Protein AF-A0A855X989-F1 (afdb_monomer_lite)

Structure (mmCIF, N/CA/C/O backbone):
data_AF-A0A855X989-F1
#
_entry.id   AF-A0A855X989-F1
#
loop_
_atom_site.group_PDB
_atom_site.id
_atom_site.type_symbol
_atom_site.label_atom_id
_atom_site.label_alt_id
_atom_site.label_comp_id
_atom_site.label_asym_id
_atom_site.label_entity_id
_atom_site.label_seq_id
_atom_site.pdbx_PDB_ins_code
_atom_site.Cartn_x
_atom_site.Cartn_y
_atom_site.Cartn_z
_atom_site.occupancy
_atom_site.B_iso_or_equiv
_atom_site.auth_seq_id
_atom_site.auth_comp_id
_atom_site.auth_asym_id
_atom_site.auth_atom_id
_atom_site.pdbx_PDB_model_num
ATOM 1 N N . ILE A 1 1 ? -10.105 2.699 -5.214 1.00 79.56 1 ILE A N 1
ATOM 2 C CA . ILE A 1 1 ? -8.950 3.101 -4.370 1.00 79.56 1 ILE A CA 1
ATOM 3 C C . ILE A 1 1 ? -7.705 2.282 -4.712 1.00 79.56 1 ILE A C 1
ATOM 5 O O . ILE A 1 1 ? -6.742 2.880 -5.162 1.00 79.56 1 ILE A O 1
ATOM 9 N N . VAL A 1 2 ? -7.753 0.947 -4.616 1.00 90.50 2 VAL A N 1
ATOM 10 C CA . VAL A 1 2 ? -6.631 0.020 -4.904 1.00 90.50 2 VAL A CA 1
ATOM 11 C C . VAL A 1 2 ? -5.866 0.342 -6.195 1.00 90.50 2 VAL A C 1
ATOM 13 O O . VAL A 1 2 ? -4.687 0.666 -6.124 1.00 90.50 2 VAL A O 1
ATOM 16 N N . ARG A 1 3 ? -6.537 0.342 -7.360 1.00 93.56 3 ARG A N 1
ATOM 17 C CA . ARG A 1 3 ? -5.886 0.621 -8.658 1.00 93.56 3 ARG A CA 1
ATOM 18 C C . ARG A 1 3 ? -5.187 1.979 -8.676 1.00 93.56 3 ARG A C 1
ATOM 20 O O . ARG A 1 3 ? -3.987 2.037 -8.887 1.00 93.56 3 ARG A O 1
ATOM 27 N N . ARG A 1 4 ? -5.918 3.037 -8.304 1.00 96.94 4 ARG A N 1
ATOM 28 C CA . ARG A 1 4 ? -5.391 4.408 -8.213 1.00 96.94 4 ARG A CA 1
ATOM 29 C C . ARG A 1 4 ? -4.150 4.500 -7.319 1.00 96.94 4 ARG A C 1
ATOM 31 O O . ARG A 1 4 ? -3.213 5.201 -7.673 1.00 96.94 4 ARG A O 1
ATOM 38 N N . LYS A 1 5 ? -4.132 3.813 -6.172 1.00 96.38 5 LYS A N 1
ATOM 39 C CA . LYS A 1 5 ? -2.961 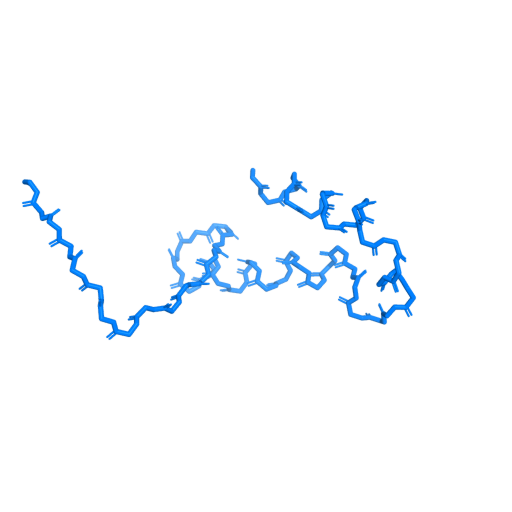3.777 -5.284 1.00 96.38 5 LYS A CA 1
ATOM 40 C C . LYS A 1 5 ? -1.751 3.162 -5.988 1.00 96.38 5 LYS A C 1
ATOM 42 O O . LYS A 1 5 ? -0.674 3.746 -5.951 1.00 96.38 5 LYS A O 1
ATOM 47 N N . VAL A 1 6 ? -1.930 2.008 -6.628 1.00 97.12 6 VAL A N 1
ATOM 48 C CA . VAL A 1 6 ? -0.847 1.316 -7.340 1.00 97.12 6 VAL A CA 1
ATOM 49 C C . VAL A 1 6 ? -0.349 2.139 -8.529 1.00 97.12 6 VAL A C 1
ATOM 51 O O . VAL A 1 6 ? 0.856 2.257 -8.715 1.00 97.12 6 VAL A O 1
ATOM 54 N N . ASP A 1 7 ? -1.247 2.778 -9.278 1.00 97.25 7 ASP A N 1
ATOM 55 C CA . ASP A 1 7 ? -0.881 3.644 -10.406 1.00 97.25 7 ASP A CA 1
ATOM 56 C C . ASP A 1 7 ? -0.007 4.822 -9.951 1.00 97.25 7 ASP A C 1
ATOM 58 O O . ASP A 1 7 ? 0.997 5.146 -10.587 1.00 97.25 7 ASP A O 1
ATOM 62 N N . ILE A 1 8 ? -0.345 5.432 -8.808 1.00 97.88 8 ILE A N 1
ATOM 63 C CA . ILE A 1 8 ? 0.465 6.492 -8.194 1.00 97.88 8 ILE A CA 1
ATOM 64 C C . ILE A 1 8 ? 1.841 5.954 -7.786 1.00 97.88 8 ILE A C 1
ATOM 66 O O . ILE A 1 8 ? 2.842 6.605 -8.065 1.00 97.88 8 ILE A O 1
ATOM 70 N N . LEU A 1 9 ? 1.920 4.773 -7.162 1.00 96.94 9 LEU A N 1
ATOM 71 C CA . LEU A 1 9 ? 3.205 4.187 -6.764 1.00 96.94 9 LEU A CA 1
ATOM 72 C C . LEU A 1 9 ? 4.114 3.951 -7.978 1.00 96.94 9 LEU A C 1
ATOM 74 O O . LEU A 1 9 ? 5.263 4.385 -7.986 1.00 96.94 9 LEU A O 1
ATOM 78 N N . LEU A 1 10 ? 3.590 3.311 -9.022 1.00 97.12 10 LEU A N 1
ATOM 79 C CA . LEU A 1 10 ? 4.382 2.960 -10.200 1.00 97.12 10 LEU A CA 1
ATOM 80 C C . LEU A 1 10 ? 4.812 4.188 -11.017 1.00 97.12 10 LEU A C 1
ATOM 82 O O . LEU A 1 10 ? 5.901 4.184 -11.583 1.00 97.12 10 LEU A O 1
ATOM 86 N N . SER A 1 11 ? 3.995 5.247 -11.058 1.00 97.31 11 SER A N 1
ATOM 87 C CA . SER A 1 11 ? 4.322 6.477 -11.799 1.00 97.31 11 SER A CA 1
ATOM 88 C C . SER A 1 11 ? 5.220 7.448 -11.029 1.00 97.31 11 SER A C 1
ATOM 90 O O . SER A 1 11 ? 6.065 8.102 -11.635 1.00 97.31 11 SER A O 1
ATOM 92 N N . ALA A 1 12 ? 5.065 7.558 -9.707 1.00 98.19 12 ALA A N 1
ATOM 93 C CA . ALA A 1 12 ? 5.772 8.566 -8.916 1.00 98.19 12 ALA A CA 1
ATOM 94 C C . ALA A 1 12 ? 7.193 8.147 -8.503 1.00 98.19 12 ALA A C 1
ATOM 96 O O . ALA A 1 12 ? 8.039 9.005 -8.258 1.00 98.19 12 ALA A O 1
ATOM 97 N N . PHE A 1 13 ? 7.481 6.844 -8.422 1.00 97.56 13 PHE A N 1
ATOM 98 C CA . PHE A 1 13 ? 8.740 6.331 -7.870 1.00 97.56 13 PHE A CA 1
ATOM 99 C C . PHE A 1 13 ? 9.602 5.627 -8.927 1.00 97.56 13 PHE A C 1
ATOM 101 O O . PHE A 1 13 ? 10.000 4.475 -8.760 1.00 97.56 13 PHE A O 1
ATOM 108 N N . ALA A 1 14 ? 9.949 6.341 -10.002 1.00 95.69 14 ALA A N 1
ATOM 109 C CA . ALA A 1 14 ? 10.735 5.800 -11.119 1.00 95.69 14 ALA A CA 1
ATOM 110 C C . ALA A 1 14 ? 12.073 5.159 -10.691 1.00 95.69 14 ALA A C 1
ATOM 112 O O . ALA A 1 14 ? 12.475 4.139 -11.245 1.00 95.69 14 ALA A O 1
ATOM 113 N N . SER A 1 15 ? 12.736 5.689 -9.655 1.00 97.25 15 SER A N 1
ATOM 114 C CA . SER A 1 15 ? 13.982 5.112 -9.119 1.00 97.25 15 SER A CA 1
ATOM 115 C C . SER A 1 15 ? 13.808 3.723 -8.489 1.00 97.25 15 SER A C 1
ATOM 117 O O . SER A 1 15 ? 14.793 3.030 -8.247 1.00 97.25 15 SER A O 1
ATOM 119 N N . GLN A 1 16 ? 12.571 3.311 -8.196 1.00 98.06 16 GLN A N 1
ATOM 120 C CA . GLN A 1 16 ? 12.259 2.000 -7.631 1.00 98.06 16 GLN A CA 1
ATOM 121 C C . GLN A 1 16 ? 11.906 0.957 -8.701 1.00 98.06 16 GLN A C 1
ATOM 123 O O . GLN A 1 16 ? 11.948 -0.229 -8.390 1.00 98.06 16 GLN A O 1
ATOM 128 N N . ALA A 1 17 ? 11.627 1.361 -9.948 1.00 93.81 17 ALA A N 1
ATOM 129 C CA . ALA A 1 17 ? 11.096 0.490 -11.005 1.00 93.81 17 ALA A CA 1
ATOM 130 C C . ALA A 1 17 ? 11.983 -0.722 -11.361 1.00 93.81 17 ALA A C 1
ATOM 132 O O . ALA A 1 17 ? 11.483 -1.714 -11.875 1.00 93.81 17 ALA A O 1
ATOM 133 N N . GLY A 1 18 ? 13.289 -0.670 -11.079 1.00 94.94 18 GLY A N 1
ATOM 134 C CA . GLY A 1 18 ? 14.212 -1.790 -11.312 1.00 94.94 18 GLY A CA 1
ATOM 135 C C . GLY A 1 18 ? 14.233 -2.851 -10.205 1.00 94.94 18 GLY A C 1
ATOM 136 O O . GLY A 1 18 ? 14.952 -3.842 -10.318 1.00 94.94 18 GLY A O 1
ATOM 137 N N . LYS A 1 19 ? 13.504 -2.652 -9.102 1.00 97.94 19 LYS A N 1
ATOM 138 C CA . LYS A 1 19 ? 13.469 -3.607 -7.990 1.00 97.94 19 LYS A CA 1
ATOM 139 C C . LYS A 1 19 ? 12.427 -4.683 -8.276 1.00 97.94 19 LYS A C 1
ATOM 141 O O . LYS A 1 19 ? 11.275 -4.361 -8.525 1.00 97.94 19 LYS A O 1
ATOM 146 N N . HIS A 1 20 ? 12.811 -5.951 -8.138 1.00 96.88 20 HIS A N 1
ATOM 147 C CA . HIS A 1 20 ? 11.944 -7.110 -8.409 1.00 96.88 20 HIS A CA 1
ATOM 148 C C . HIS A 1 20 ? 10.629 -7.143 -7.607 1.00 96.88 20 HIS A C 1
ATOM 150 O O . HIS A 1 20 ? 9.725 -7.870 -7.977 1.00 96.88 20 HIS A O 1
ATOM 156 N N . TRP A 1 21 ? 10.531 -6.401 -6.501 1.00 96.06 21 TRP A N 1
ATOM 157 C CA . TRP A 1 21 ? 9.325 -6.306 -5.672 1.00 96.06 21 TRP A CA 1
ATOM 158 C C . TRP A 1 21 ? 8.469 -5.068 -5.981 1.00 96.06 21 TRP A C 1
ATOM 160 O O . TRP A 1 21 ? 7.378 -4.921 -5.434 1.00 96.06 21 TRP A O 1
ATOM 170 N N . PHE A 1 22 ? 8.968 -4.125 -6.789 1.00 97.56 22 PHE A N 1
ATOM 171 C CA . PHE A 1 22 ? 8.288 -2.860 -7.077 1.00 97.56 22 PHE A CA 1
ATOM 172 C C . PHE A 1 22 ? 7.358 -3.006 -8.284 1.00 97.56 22 PHE A C 1
ATOM 174 O O . PHE A 1 22 ? 7.499 -2.322 -9.296 1.00 97.56 22 PHE A O 1
ATOM 181 N N . ASP A 1 23 ? 6.403 -3.924 -8.180 1.00 96.25 23 ASP A N 1
ATOM 182 C CA . ASP A 1 23 ? 5.440 -4.206 -9.235 1.00 96.25 23 ASP A CA 1
ATOM 183 C C . ASP A 1 23 ? 3.992 -4.162 -8.733 1.00 96.25 23 ASP A C 1
ATOM 185 O O . ASP A 1 23 ? 3.688 -4.106 -7.537 1.00 96.25 23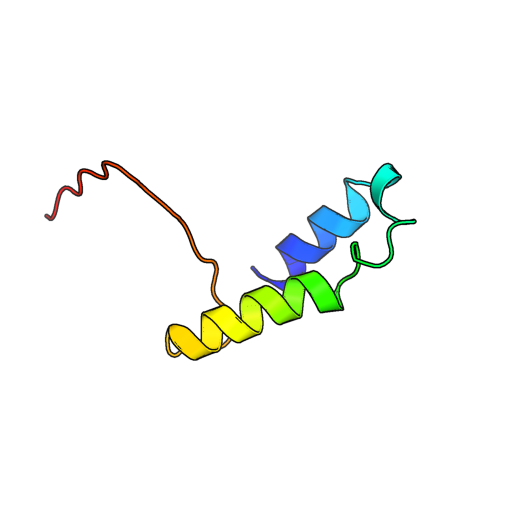 ASP A O 1
ATOM 189 N N . ARG A 1 24 ? 3.069 -4.148 -9.697 1.00 97.19 24 ARG A N 1
ATOM 190 C CA . ARG A 1 24 ? 1.631 -4.127 -9.428 1.00 97.19 24 ARG A CA 1
ATOM 191 C C . ARG A 1 24 ? 1.193 -5.326 -8.595 1.00 97.19 24 ARG A C 1
ATOM 193 O O . ARG A 1 24 ? 0.407 -5.153 -7.664 1.00 97.19 24 ARG A O 1
ATOM 200 N N . GLU A 1 25 ? 1.658 -6.517 -8.956 1.00 96.94 25 GLU A N 1
ATOM 201 C CA . GLU A 1 25 ? 1.199 -7.769 -8.360 1.00 96.94 25 GLU A CA 1
ATOM 202 C C . GLU A 1 25 ? 1.548 -7.831 -6.876 1.00 96.94 25 GLU A C 1
ATOM 204 O O . GLU A 1 25 ? 0.689 -8.166 -6.066 1.00 96.94 25 GLU A O 1
ATOM 209 N N . THR A 1 26 ? 2.744 -7.390 -6.497 1.00 96.81 26 THR A N 1
ATOM 210 C CA . THR A 1 26 ? 3.208 -7.318 -5.111 1.00 96.81 26 THR A CA 1
ATOM 211 C C . THR A 1 26 ? 2.305 -6.412 -4.273 1.00 96.81 26 THR A C 1
ATOM 213 O O . THR A 1 26 ? 1.832 -6.806 -3.200 1.00 96.81 26 THR A O 1
ATOM 216 N N . PHE A 1 27 ? 2.003 -5.203 -4.761 1.00 96.81 27 PHE A N 1
ATOM 217 C CA . PHE A 1 27 ? 1.134 -4.270 -4.038 1.00 96.81 27 PHE A CA 1
ATOM 218 C C . PHE A 1 27 ? -0.309 -4.780 -3.933 1.00 96.81 27 PHE A C 1
ATOM 220 O O . PHE A 1 27 ? -0.937 -4.661 -2.874 1.00 96.81 27 PHE A O 1
ATOM 227 N N . GLU A 1 28 ? -0.847 -5.354 -5.010 1.00 96.88 28 GLU A N 1
ATOM 228 C CA . GLU A 1 28 ? -2.210 -5.886 -5.038 1.00 96.88 28 GLU A CA 1
ATOM 229 C C . GLU A 1 28 ? -2.355 -7.167 -4.202 1.00 96.88 28 GLU A C 1
ATOM 231 O O . GLU A 1 28 ? -3.360 -7.314 -3.502 1.00 96.88 28 GLU A O 1
ATOM 236 N N . ALA A 1 29 ? -1.348 -8.046 -4.188 1.00 97.06 29 ALA A N 1
ATOM 237 C CA . ALA A 1 29 ? -1.322 -9.274 -3.394 1.00 97.06 29 ALA A CA 1
ATOM 238 C C . ALA A 1 29 ? -1.371 -8.980 -1.891 1.00 97.06 29 ALA A C 1
ATOM 240 O O . ALA A 1 29 ? -2.199 -9.549 -1.177 1.00 97.06 29 ALA A O 1
ATOM 241 N N . MET A 1 30 ? -0.570 -8.025 -1.408 1.00 96.38 30 MET A N 1
ATOM 242 C CA . MET A 1 30 ? -0.599 -7.617 0.002 1.00 96.38 30 MET A CA 1
ATOM 243 C C . MET A 1 30 ? -1.978 -7.102 0.426 1.00 96.38 30 MET A C 1
ATOM 245 O O . MET A 1 30 ? -2.489 -7.473 1.485 1.00 96.38 30 MET A O 1
ATOM 249 N N . MET A 1 31 ? -2.613 -6.268 -0.404 1.00 96.88 31 MET A N 1
ATOM 250 C CA . MET A 1 31 ? -3.968 -5.788 -0.123 1.00 96.88 31 MET A CA 1
ATOM 251 C C . MET A 1 31 ? -5.008 -6.908 -0.212 1.00 96.88 31 MET A C 1
ATOM 253 O O . MET A 1 31 ? -5.988 -6.891 0.533 1.00 96.88 31 MET A O 1
ATOM 257 N N . ARG A 1 32 ? -4.813 -7.885 -1.107 1.00 97.56 32 ARG A N 1
ATOM 258 C CA . ARG A 1 32 ? -5.710 -9.034 -1.271 1.00 97.56 32 ARG A CA 1
ATOM 259 C C . ARG A 1 32 ? -5.684 -9.953 -0.053 1.00 97.56 32 ARG A C 1
ATOM 261 O O . ARG A 1 32 ? -6.756 -10.391 0.367 1.00 97.56 32 ARG A O 1
ATOM 268 N N . LEU A 1 33 ? -4.500 -10.224 0.498 1.00 98.12 33 LEU A N 1
ATOM 269 C CA . LEU A 1 33 ? -4.327 -11.028 1.712 1.00 98.12 33 LEU A CA 1
ATOM 270 C C . LEU A 1 33 ? -4.970 -10.343 2.919 1.00 98.12 33 LEU A C 1
ATOM 272 O O . LEU A 1 33 ? -5.793 -10.939 3.599 1.00 98.12 33 LEU A O 1
ATOM 276 N N . ARG A 1 34 ? -4.714 -9.049 3.111 1.00 97.75 34 ARG A N 1
ATOM 277 C CA . ARG A 1 34 ? -5.356 -8.271 4.183 1.00 97.75 34 ARG A CA 1
ATOM 278 C C . ARG A 1 34 ? -6.872 -8.193 4.021 1.00 97.75 34 ARG A C 1
ATOM 280 O O . ARG A 1 34 ? -7.607 -8.239 4.999 1.00 97.75 34 ARG A O 1
ATOM 287 N N . GLY A 1 35 ? -7.348 -8.082 2.779 1.00 97.75 35 GLY A N 1
ATOM 288 C CA . GLY A 1 35 ? -8.777 -8.113 2.480 1.00 97.75 35 GLY A CA 1
ATOM 289 C C . GLY A 1 35 ? -9.414 -9.423 2.936 1.00 97.75 35 GLY A C 1
ATOM 290 O O . GLY A 1 35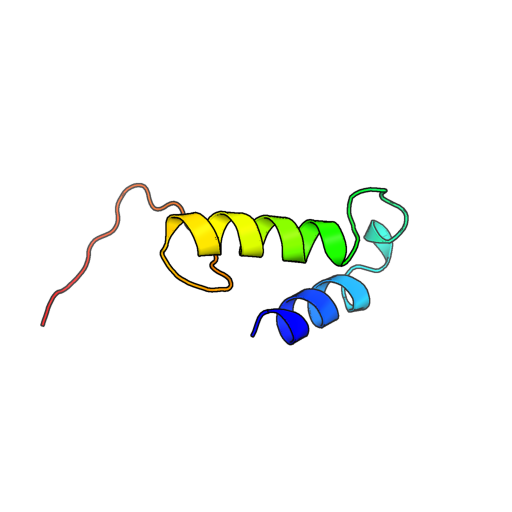 ? -10.451 -9.399 3.593 1.00 97.75 35 GLY A O 1
ATOM 291 N N . LEU A 1 36 ? -8.752 -10.554 2.658 1.00 98.12 36 LEU A N 1
ATOM 292 C CA . LEU A 1 36 ? -9.196 -11.871 3.119 1.00 98.12 36 LEU A CA 1
ATOM 293 C C . LEU A 1 36 ? -9.379 -11.903 4.644 1.00 98.12 36 LEU A C 1
ATOM 295 O O . LEU A 1 36 ? -10.429 -12.332 5.110 1.00 98.12 36 LEU A O 1
ATOM 299 N N . GLU A 1 37 ? -8.394 -11.410 5.396 1.00 98.06 37 GLU A N 1
ATOM 300 C CA . GLU A 1 37 ? -8.417 -11.374 6.867 1.00 98.06 37 GLU A CA 1
ATOM 301 C C . GLU A 1 37 ? -9.528 -10.473 7.429 1.00 98.06 37 GLU A C 1
ATOM 303 O O . GLU A 1 37 ? -10.027 -10.711 8.525 1.00 98.06 37 GLU A O 1
ATOM 308 N N . SER A 1 38 ? -9.946 -9.453 6.672 1.00 97.94 38 SER A N 1
ATOM 309 C CA . SER A 1 38 ? -10.951 -8.471 7.088 1.00 97.94 38 SER A CA 1
ATOM 310 C C . SER A 1 38 ? -12.343 -8.696 6.474 1.00 97.94 38 SER A C 1
ATOM 312 O O . SER A 1 38 ? -13.162 -7.775 6.494 1.00 97.94 38 SER A O 1
ATOM 314 N N . ALA A 1 39 ? -12.596 -9.849 5.843 1.00 97.75 39 ALA A N 1
ATOM 315 C CA . ALA A 1 39 ? -13.823 -10.137 5.086 1.00 97.75 39 ALA A CA 1
ATOM 316 C C . ALA A 1 39 ? -14.167 -9.084 4.003 1.00 97.75 39 ALA A C 1
ATOM 318 O O . ALA A 1 39 ? -15.331 -8.779 3.740 1.00 97.75 39 ALA A O 1
ATOM 319 N N . SER A 1 40 ? -13.148 -8.530 3.344 1.00 97.19 40 SER A N 1
ATOM 320 C CA . SER A 1 40 ? -13.282 -7.601 2.218 1.00 97.19 40 SER A CA 1
ATOM 321 C C . SER A 1 40 ? -12.476 -8.076 1.000 1.00 97.19 40 SER A C 1
ATOM 323 O O . SER A 1 40 ? -11.652 -8.985 1.079 1.00 97.19 40 SER A O 1
ATOM 325 N N . ARG A 1 41 ? -12.693 -7.486 -0.185 1.00 96.19 41 ARG A N 1
ATOM 326 C CA . ARG A 1 41 ? -11.906 -7.876 -1.374 1.00 96.19 41 ARG A CA 1
ATOM 327 C C . ARG A 1 41 ? -10.446 -7.420 -1.276 1.00 96.19 41 ARG A C 1
ATOM 329 O O . ARG A 1 41 ? -9.547 -8.145 -1.696 1.00 96.19 41 ARG A O 1
ATOM 336 N N . TYR A 1 42 ? -10.231 -6.219 -0.751 1.00 97.31 42 TYR A N 1
ATOM 337 C CA . TYR A 1 42 ? -8.923 -5.606 -0.556 1.00 97.31 42 TYR A CA 1
ATOM 338 C C . TYR A 1 42 ? -8.964 -4.756 0.709 1.00 97.31 42 TYR A C 1
ATOM 340 O O . TYR A 1 42 ? -9.918 -3.998 0.889 1.00 97.31 42 TYR A O 1
ATOM 348 N N . ALA A 1 43 ? -7.909 -4.817 1.517 1.00 97.12 43 ALA A N 1
ATOM 349 C CA . ALA A 1 43 ? -7.765 -3.977 2.699 1.00 97.12 43 ALA A CA 1
ATOM 350 C C . ALA A 1 43 ? -6.331 -3.470 2.874 1.00 97.12 43 ALA A C 1
ATOM 352 O O . ALA A 1 43 ? -5.367 -4.018 2.334 1.00 97.12 43 ALA A O 1
ATOM 353 N N . GLU A 1 44 ? -6.195 -2.419 3.675 1.00 95.88 44 GLU A N 1
ATOM 354 C CA . GLU A 1 44 ? -4.914 -1.926 4.163 1.00 95.88 44 GLU A CA 1
ATOM 355 C C . GLU A 1 44 ? -4.830 -2.152 5.669 1.00 95.88 44 GLU A C 1
ATOM 357 O O . GLU A 1 44 ? -5.812 -1.967 6.381 1.00 95.88 44 GLU A O 1
ATOM 362 N N . ALA A 1 45 ? -3.655 -2.561 6.144 1.00 95.12 45 ALA A N 1
ATOM 363 C CA . ALA A 1 45 ? -3.399 -2.751 7.562 1.00 95.12 45 ALA A CA 1
ATOM 364 C C . ALA A 1 45 ? -2.612 -1.554 8.093 1.00 95.12 45 ALA A C 1
ATOM 366 O O . ALA A 1 45 ? -1.682 -1.077 7.434 1.00 95.12 45 ALA A O 1
ATOM 367 N N . PHE A 1 46 ? -2.968 -1.119 9.296 1.00 94.81 46 PHE A N 1
ATOM 368 C CA . PHE A 1 46 ? -2.354 -0.001 9.999 1.00 94.81 46 PHE A CA 1
ATOM 369 C C . PHE A 1 46 ? -1.958 -0.450 11.405 1.00 94.81 46 PHE A C 1
ATOM 371 O O . PHE A 1 46 ? -2.655 -1.252 12.022 1.00 94.81 46 PHE A O 1
ATOM 378 N N . TYR A 1 47 ? -0.850 0.081 11.916 1.00 96.31 47 TYR A N 1
ATOM 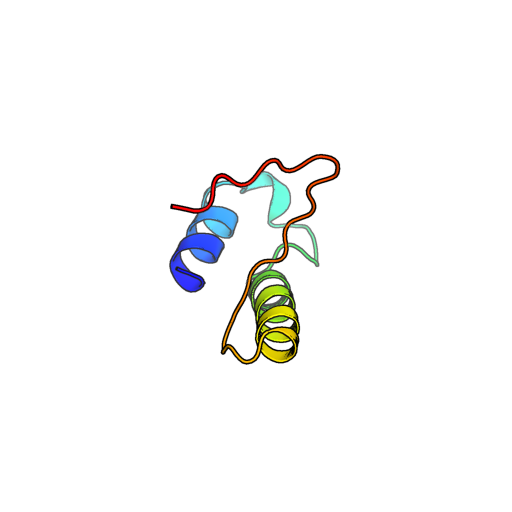379 C CA . TYR A 1 47 ? -0.414 -0.125 13.295 1.00 96.31 47 TYR A CA 1
ATOM 380 C C . TYR A 1 47 ? -0.485 1.199 14.054 1.00 96.31 47 TYR A C 1
ATOM 382 O O . TYR A 1 47 ? 0.042 2.209 13.589 1.00 96.31 47 TYR A O 1
ATOM 390 N N . GLY A 1 48 ? -1.102 1.191 15.236 1.00 95.56 48 GLY A N 1
ATOM 391 C CA . GLY A 1 48 ? -1.167 2.350 16.121 1.00 95.56 48 GLY A CA 1
ATOM 392 C C . GLY A 1 48 ? -0.935 1.948 17.574 1.00 95.56 48 GLY A C 1
ATOM 393 O O . GLY A 1 48 ? -1.742 1.232 18.154 1.00 95.56 48 GLY A O 1
ATOM 394 N N . ARG A 1 49 ? 0.168 2.415 18.176 1.00 96.12 49 ARG A N 1
ATOM 395 C CA . ARG A 1 49 ? 0.586 2.014 19.536 1.00 96.12 49 ARG A CA 1
ATOM 396 C C . ARG A 1 49 ? -0.290 2.597 20.656 1.00 96.12 49 ARG A C 1
ATOM 398 O O . ARG A 1 49 ? -0.464 1.953 21.682 1.00 96.12 49 ARG A O 1
ATOM 405 N N . LYS A 1 50 ? -0.760 3.838 20.508 1.00 94.62 50 LYS A N 1
ATOM 406 C CA . LYS A 1 50 ? -1.520 4.588 21.529 1.00 94.62 50 LYS A CA 1
ATOM 407 C C . LYS A 1 50 ? -2.649 5.382 20.868 1.00 94.62 50 LYS A C 1
ATOM 409 O O . LYS A 1 50 ? -2.599 6.605 20.816 1.00 94.62 50 LYS A O 1
ATOM 414 N N . LEU A 1 51 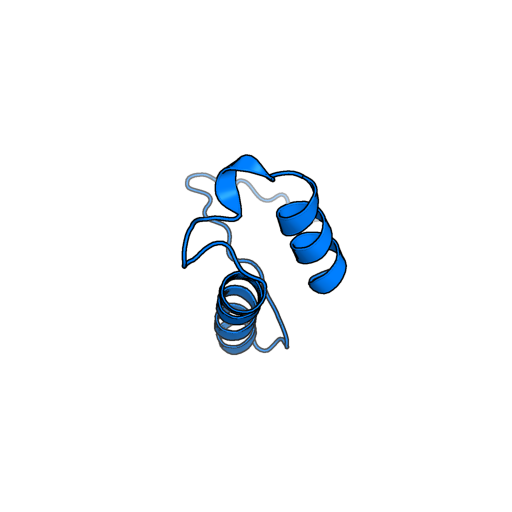? -3.608 4.676 20.277 1.00 94.69 51 LEU A N 1
ATOM 415 C CA . LEU A 1 51 ? -4.765 5.303 19.640 1.00 94.69 51 LEU A CA 1
ATOM 416 C C . LEU A 1 51 ? -5.811 5.662 20.701 1.00 94.69 51 LEU A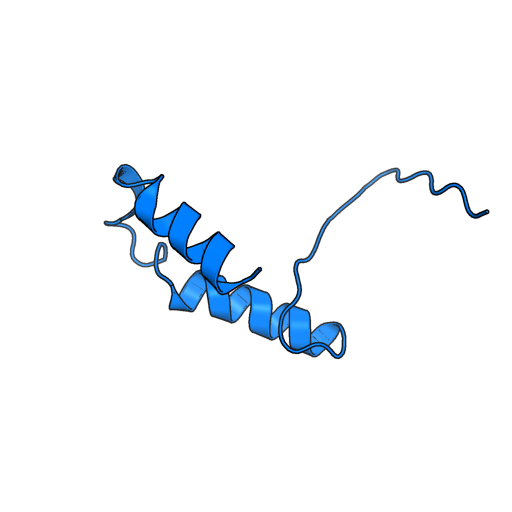 C 1
ATOM 418 O O . LEU A 1 51 ? -6.257 4.794 21.446 1.00 94.69 51 LEU A O 1
ATOM 422 N N . THR A 1 52 ? -6.210 6.929 20.748 1.00 94.31 52 THR A N 1
ATOM 423 C CA . THR A 1 52 ? -7.423 7.380 21.437 1.00 94.31 52 THR A CA 1
ATOM 424 C C . THR A 1 52 ? -8.522 7.534 20.399 1.00 94.31 52 THR A C 1
ATOM 426 O O . THR A 1 52 ? -8.364 8.284 19.437 1.00 94.31 52 THR A O 1
ATOM 429 N N . LEU A 1 53 ? -9.616 6.803 20.577 1.00 92.44 53 LEU A N 1
ATOM 430 C CA . LEU A 1 53 ? -10.790 6.880 19.718 1.00 92.44 53 LEU A CA 1
ATOM 431 C C . LEU A 1 53 ? -11.899 7.554 20.519 1.00 92.44 53 LEU A C 1
ATOM 433 O O . LEU A 1 53 ? -12.273 7.059 21.581 1.00 92.44 53 LEU A O 1
ATOM 437 N N . GLU A 1 54 ? -12.413 8.674 20.023 1.00 91.06 54 GLU A N 1
ATOM 438 C CA . GLU A 1 54 ? -13.661 9.234 20.532 1.00 91.06 54 GLU A CA 1
ATOM 439 C C . GLU A 1 54 ? -14.816 8.533 19.825 1.00 91.06 54 GLU A C 1
ATOM 441 O O . GLU A 1 54 ? -14.959 8.609 18.603 1.00 91.06 54 GLU A O 1
ATOM 446 N N . LEU A 1 55 ? -15.620 7.817 20.602 1.00 80.44 55 LEU A N 1
ATOM 447 C CA . LEU A 1 55 ? -16.872 7.253 20.126 1.00 80.44 55 LEU A CA 1
ATOM 448 C C . LEU A 1 55 ? -17.971 8.271 20.438 1.00 80.44 55 LEU A C 1
ATOM 450 O O . LEU A 1 55 ? -18.131 8.664 21.594 1.00 80.44 55 LEU A O 1
ATOM 454 N N . LYS A 1 56 ? -18.669 8.728 19.396 1.00 71.31 56 LYS A N 1
ATOM 455 C CA . LYS A 1 56 ? -19.921 9.480 19.535 1.00 71.31 56 LYS A CA 1
ATOM 456 C C . LYS A 1 56 ? -21.084 8.529 19.764 1.00 71.31 56 LYS A C 1
ATOM 458 O O . LYS A 1 56 ? -21.043 7.425 19.175 1.00 71.31 56 LYS A O 1
#

Sequence (56 aa):
IVRRKVDILLSAFASQAGKHWFDRETFEAMMRLRGLESASRYAEAFYGRKLTLELK

Radius of gyration: 14.54 Å; chains: 1; bounding box: 34×21×33 Å

Foldseek 3Di:
DLVVVLVCQCVVCVVCVPPPCSDSCNSQVQQCVVCVVVVHRGDDDDDDDDDDDDDD

pLDDT: mean 95.34, std 4.74, range [71.31, 98.19]

Organism: NCBI:txid2072418

Secondary structure (DSSP, 8-state):
-HHHHHHHHHHH-GGGTTSTT-SHHHHHHHHHHHHHHTTSSS------SS------